Protein AF-A0A1V5NEG3-F1 (afdb_monomer)

Secondary structure (DSSP, 8-state):
----------HHHHHHHHHHHHHHHHHHHHHHHHHHHHHHS-TTSTTHHHHEEEEEPTTSS-EEEEE-------EEE-SSTT--EEEE--TTT-TTHHHHHHHHHHHTHHHHHHHHHHT--

Foldseek 3Di:
DDDDDDDDDCPVVVVVVVLVLVLVLQQVLLVQLLVLLLVQPDPPDPQQNVQWDWDDDPPDSHIDTDRDDPDDFDAPQDPDPPSDRPDGDDPSCDPPNSVVSSVVSVVCSVVSSVVSVVVPD

Mean predicted aligned error: 11.21 Å

Nearest PDB structures (foldseek):
  6nrd-assembly1_3  TM=2.763E-01  e=6.980E+00  Homo sapiens
  6nr9-assembly1_3  TM=2.445E-01  e=7.404E+00  Homo sapiens
  4dys-assembly1_A  TM=2.218E-01  e=8.329E+00  Influenza A virus

Structure (mmCIF, N/CA/C/O backbone):
data_AF-A0A1V5NEG3-F1
#
_entry.id   AF-A0A1V5NEG3-F1
#
loop_
_atom_site.group_PDB
_atom_site.id
_atom_site.type_symbol
_atom_site.label_atom_id
_atom_site.label_alt_id
_atom_site.label_comp_id
_atom_site.label_asym_id
_atom_site.label_entity_id
_atom_site.label_seq_id
_atom_site.pdbx_PDB_ins_code
_atom_site.Cartn_x
_atom_site.Cartn_y
_atom_site.Cartn_z
_atom_site.occupancy
_atom_site.B_iso_or_equiv
_atom_site.auth_seq_id
_atom_site.auth_comp_id
_atom_site.auth_asym_id
_atom_site.auth_atom_id
_atom_site.pdbx_PDB_model_num
ATOM 1 N N . MET A 1 1 ? 26.170 -3.380 -52.851 1.00 41.84 1 MET A N 1
ATOM 2 C CA . MET A 1 1 ? 26.481 -3.170 -51.418 1.00 41.84 1 MET A CA 1
ATOM 3 C C . MET A 1 1 ? 25.256 -3.530 -50.598 1.00 41.84 1 MET A C 1
ATOM 5 O O . MET A 1 1 ? 24.214 -2.929 -50.810 1.00 41.84 1 MET A O 1
ATOM 9 N N . SER A 1 2 ? 25.348 -4.518 -49.708 1.00 49.12 2 SER A N 1
ATOM 10 C CA . SER A 1 2 ? 24.259 -4.881 -48.794 1.00 49.12 2 SER A CA 1
ATOM 11 C C . SER A 1 2 ? 24.424 -4.133 -47.470 1.00 49.12 2 SER A C 1
ATOM 13 O O . SER A 1 2 ? 25.401 -4.356 -46.754 1.00 49.12 2 SER A O 1
ATOM 15 N N . VAL A 1 3 ? 23.485 -3.249 -47.139 1.00 59.72 3 VAL A N 1
ATOM 16 C CA . VAL A 1 3 ? 23.457 -2.556 -45.845 1.00 59.72 3 VAL A CA 1
ATOM 17 C C . VAL A 1 3 ? 22.931 -3.529 -44.787 1.00 59.72 3 VAL A C 1
ATOM 19 O O . VAL A 1 3 ? 21.787 -3.973 -44.858 1.00 59.72 3 VAL A O 1
ATOM 22 N N . LYS A 1 4 ? 23.768 -3.888 -43.808 1.00 57.62 4 LYS A N 1
ATOM 23 C CA . LYS A 1 4 ? 23.354 -4.690 -42.647 1.00 57.62 4 LYS A CA 1
ATOM 24 C C . LYS A 1 4 ? 22.579 -3.791 -41.682 1.00 57.62 4 LYS A C 1
ATOM 26 O O . LYS A 1 4 ? 23.159 -2.929 -41.027 1.00 57.62 4 LYS A O 1
ATOM 31 N N . LEU A 1 5 ? 21.269 -3.994 -41.600 1.00 62.34 5 LEU A N 1
ATOM 32 C CA . LEU A 1 5 ? 20.393 -3.280 -40.675 1.00 62.34 5 LEU A CA 1
ATOM 33 C C . LEU A 1 5 ? 20.550 -3.900 -39.278 1.00 62.34 5 LEU A C 1
ATOM 35 O O . LEU A 1 5 ? 20.058 -4.992 -39.009 1.00 62.34 5 LEU A O 1
ATOM 39 N N . VAL A 1 6 ? 21.302 -3.236 -38.398 1.00 68.06 6 VAL A N 1
ATOM 40 C CA . VAL A 1 6 ? 21.482 -3.675 -37.006 1.00 68.06 6 VAL A CA 1
ATOM 41 C C . VAL A 1 6 ? 20.369 -3.064 -36.161 1.00 68.06 6 VAL A C 1
ATOM 43 O O . VAL A 1 6 ? 20.460 -1.918 -35.723 1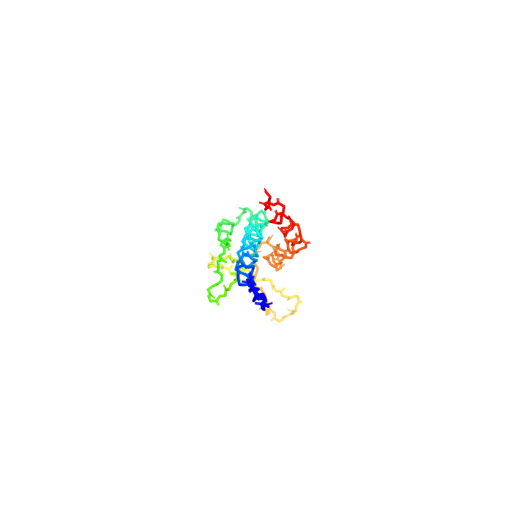.00 68.06 6 VAL A O 1
ATOM 46 N N . ILE A 1 7 ? 19.302 -3.827 -35.935 1.00 71.19 7 ILE A N 1
ATOM 47 C CA . ILE A 1 7 ? 18.238 -3.440 -35.006 1.00 71.19 7 ILE A CA 1
ATOM 48 C C . ILE A 1 7 ? 18.776 -3.624 -33.583 1.00 71.19 7 ILE A C 1
ATOM 50 O O . ILE A 1 7 ? 18.987 -4.746 -33.127 1.00 71.19 7 ILE A O 1
ATOM 54 N N . LYS A 1 8 ? 19.026 -2.519 -32.872 1.00 72.38 8 LYS A N 1
ATOM 55 C CA . LYS A 1 8 ? 19.344 -2.559 -31.438 1.00 72.38 8 LYS A CA 1
ATOM 56 C C . LYS A 1 8 ? 18.050 -2.728 -30.651 1.00 72.38 8 LYS A C 1
ATOM 58 O O . LYS A 1 8 ? 17.352 -1.744 -30.404 1.00 72.38 8 LYS A O 1
ATOM 63 N N . ASP A 1 9 ? 17.742 -3.960 -30.261 1.00 73.69 9 ASP A N 1
ATOM 64 C CA . ASP A 1 9 ? 16.625 -4.225 -29.362 1.00 73.69 9 ASP A CA 1
ATOM 65 C C . ASP A 1 9 ? 16.897 -3.601 -27.979 1.00 73.69 9 ASP A C 1
ATOM 67 O O . ASP A 1 9 ? 17.905 -3.880 -27.330 1.00 73.69 9 ASP A O 1
ATOM 71 N N . LYS A 1 10 ? 16.005 -2.706 -27.545 1.00 78.75 10 LYS A N 1
ATOM 72 C CA . LYS A 1 10 ? 16.024 -2.073 -26.214 1.00 78.75 10 LYS A CA 1
ATOM 73 C C . LYS A 1 10 ? 14.910 -2.607 -25.309 1.00 78.75 10 LYS A C 1
ATOM 75 O O . LYS A 1 10 ? 14.662 -2.033 -24.246 1.00 78.75 10 LYS A O 1
ATOM 80 N N . SER A 1 11 ? 14.231 -3.681 -25.713 1.00 82.50 11 SER A N 1
ATOM 81 C CA . SER A 1 11 ? 13.089 -4.259 -25.005 1.00 82.50 11 SER A CA 1
ATOM 82 C C . SER A 1 11 ? 13.435 -4.640 -23.566 1.00 82.50 11 SER A C 1
ATOM 84 O O . SER A 1 11 ? 12.651 -4.370 -22.658 1.00 82.50 11 SER A O 1
ATOM 86 N N . ASP A 1 12 ? 14.629 -5.172 -23.316 1.00 83.25 12 ASP A N 1
ATOM 87 C CA . ASP A 1 12 ? 15.042 -5.569 -21.968 1.00 83.25 12 ASP A CA 1
ATOM 88 C C . ASP A 1 12 ? 15.320 -4.379 -21.051 1.00 83.25 12 ASP A C 1
ATOM 90 O O . ASP A 1 12 ? 14.904 -4.381 -19.889 1.00 83.25 12 ASP A O 1
ATOM 94 N N . ILE A 1 13 ? 15.929 -3.315 -21.580 1.00 84.00 13 ILE A N 1
ATOM 95 C CA . ILE A 1 13 ? 16.120 -2.060 -20.841 1.00 84.00 13 ILE A CA 1
ATOM 96 C C . ILE A 1 13 ? 14.753 -1.469 -20.487 1.00 84.00 13 ILE A C 1
ATOM 98 O O . ILE A 1 13 ? 14.513 -1.080 -19.343 1.00 84.00 13 ILE A O 1
ATOM 102 N N . PHE A 1 14 ? 13.826 -1.459 -21.445 1.00 84.00 14 PHE A N 1
ATOM 103 C CA . PHE A 1 14 ? 12.463 -0.993 -21.224 1.00 84.00 14 PHE A CA 1
ATOM 104 C C . PHE A 1 14 ? 11.739 -1.818 -20.150 1.00 84.00 14 PHE A C 1
ATOM 106 O O . PHE A 1 14 ? 11.169 -1.243 -19.223 1.00 84.00 14 PHE A O 1
ATOM 113 N N . LYS A 1 15 ? 11.808 -3.156 -20.203 1.00 85.69 15 LYS A N 1
ATOM 114 C CA . LYS A 1 15 ? 11.2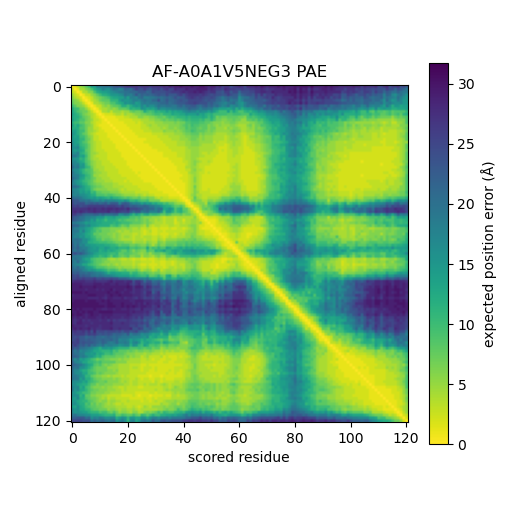19 -4.043 -19.182 1.00 85.69 15 LYS A CA 1
ATOM 115 C C . LYS A 1 15 ? 11.772 -3.741 -17.790 1.00 85.69 15 LYS A C 1
ATOM 117 O O . LYS A 1 15 ? 11.001 -3.638 -16.835 1.00 85.69 15 LYS A O 1
ATOM 122 N N . GLN A 1 16 ? 13.089 -3.573 -17.663 1.00 86.25 16 GLN A N 1
ATOM 123 C CA . GLN A 1 16 ? 13.732 -3.276 -16.381 1.00 86.25 16 GLN A CA 1
ATOM 124 C C . GLN A 1 16 ? 13.314 -1.911 -15.826 1.00 86.25 16 GLN A C 1
ATOM 126 O O . GLN A 1 16 ? 12.996 -1.799 -14.640 1.00 86.25 16 GLN A O 1
ATOM 131 N N . LEU A 1 17 ? 13.287 -0.876 -16.669 1.00 85.75 17 LEU A N 1
ATOM 132 C CA . LEU A 1 17 ? 12.869 0.468 -16.267 1.00 85.75 17 LEU A CA 1
ATOM 133 C C . LEU A 1 17 ? 11.399 0.494 -15.850 1.00 85.75 17 LEU A C 1
ATOM 135 O O . LEU A 1 17 ? 11.068 1.038 -14.796 1.00 85.75 17 LEU A O 1
ATOM 139 N N . THR A 1 18 ? 10.530 -0.152 -16.624 1.00 85.69 18 THR A N 1
ATOM 140 C CA . THR A 1 18 ? 9.103 -0.270 -16.314 1.00 85.69 18 THR A CA 1
ATOM 141 C C . THR A 1 18 ? 8.883 -1.016 -15.001 1.00 85.69 18 THR A C 1
ATOM 143 O O . THR A 1 18 ? 8.128 -0.546 -14.153 1.00 85.69 18 THR A O 1
ATOM 146 N N . ALA A 1 19 ? 9.597 -2.122 -14.768 1.00 86.12 19 ALA A N 1
ATOM 147 C CA . ALA A 1 19 ? 9.516 -2.858 -13.509 1.00 86.12 19 ALA A CA 1
ATOM 148 C C . ALA A 1 19 ? 9.933 -1.999 -12.303 1.00 86.12 19 ALA A C 1
ATOM 150 O O . ALA A 1 19 ? 9.247 -2.013 -11.284 1.00 86.12 19 ALA A O 1
ATOM 151 N N . LYS A 1 20 ? 11.010 -1.209 -12.424 1.00 87.25 20 LYS A N 1
ATOM 152 C CA . LYS A 1 20 ? 11.445 -0.274 -11.370 1.00 87.25 20 LYS A CA 1
ATOM 153 C C . LYS A 1 20 ? 10.404 0.815 -11.095 1.00 87.25 20 LYS A C 1
ATOM 155 O O . LYS A 1 20 ? 10.177 1.151 -9.938 1.00 87.25 20 LYS A O 1
ATOM 160 N N . ARG A 1 21 ? 9.761 1.356 -12.134 1.00 87.69 21 ARG A N 1
ATOM 161 C CA . ARG A 1 21 ? 8.705 2.374 -11.983 1.00 87.69 21 ARG A CA 1
ATOM 162 C C . ARG A 1 21 ? 7.466 1.804 -11.298 1.00 87.69 21 ARG A C 1
ATOM 164 O O . ARG A 1 21 ? 6.984 2.391 -10.337 1.00 87.69 21 ARG A O 1
ATOM 171 N N . ILE A 1 22 ? 6.996 0.635 -11.734 1.00 86.69 22 ILE A N 1
ATOM 172 C CA . ILE A 1 22 ? 5.874 -0.063 -11.089 1.00 86.69 22 ILE A CA 1
ATOM 173 C C . ILE A 1 22 ? 6.190 -0.331 -9.616 1.00 86.69 22 ILE A C 1
ATOM 175 O O . ILE A 1 22 ? 5.342 -0.131 -8.752 1.00 86.69 22 ILE A O 1
ATOM 179 N N . ASP A 1 23 ? 7.417 -0.744 -9.311 1.00 89.19 23 ASP A N 1
ATOM 180 C CA . ASP A 1 23 ? 7.830 -1.005 -7.939 1.00 89.19 23 ASP A CA 1
ATOM 181 C C . ASP A 1 23 ? 7.777 0.244 -7.044 1.00 89.19 23 ASP A C 1
ATOM 183 O O . ASP A 1 23 ? 7.300 0.159 -5.913 1.00 89.19 23 ASP A O 1
ATOM 187 N N . ARG A 1 24 ? 8.184 1.410 -7.568 1.00 88.69 24 ARG A N 1
ATOM 188 C CA . ARG A 1 24 ? 8.048 2.704 -6.877 1.00 88.69 24 ARG A CA 1
ATOM 189 C C . ARG A 1 24 ? 6.592 3.094 -6.660 1.00 88.69 24 ARG A C 1
ATOM 191 O O . ARG A 1 24 ? 6.238 3.468 -5.547 1.00 88.69 24 ARG A O 1
ATOM 198 N N . VAL A 1 25 ? 5.744 2.937 -7.683 1.00 90.81 25 VAL A N 1
ATOM 199 C CA . VAL A 1 25 ? 4.292 3.160 -7.564 1.00 90.81 25 VAL A CA 1
ATOM 200 C C . VAL A 1 25 ? 3.724 2.324 -6.419 1.00 90.81 25 VAL A C 1
ATOM 202 O O . VAL A 1 25 ? 3.055 2.853 -5.533 1.00 90.81 25 VAL A O 1
ATOM 205 N N . LEU A 1 26 ? 4.019 1.022 -6.408 1.00 90.69 26 LEU A N 1
ATOM 206 C CA . LEU A 1 26 ? 3.518 0.106 -5.387 1.00 90.69 26 LEU A CA 1
ATOM 207 C C . LEU A 1 26 ? 4.057 0.440 -3.991 1.00 90.69 26 LEU A C 1
ATOM 209 O O . LEU A 1 26 ? 3.309 0.335 -3.021 1.00 90.69 26 LEU A O 1
ATOM 213 N N . PHE A 1 27 ? 5.313 0.879 -3.886 1.00 91.12 27 PHE A N 1
ATOM 214 C CA . PHE A 1 27 ? 5.891 1.356 -2.630 1.00 91.12 27 PHE A CA 1
ATOM 215 C C . PHE A 1 27 ? 5.157 2.592 -2.097 1.00 91.12 27 PHE A C 1
ATOM 217 O O . PHE A 1 27 ? 4.734 2.608 -0.942 1.00 91.12 27 PHE A O 1
ATOM 224 N N . SER A 1 28 ? 4.948 3.609 -2.939 1.00 91.25 28 SER A N 1
ATOM 225 C CA . SER A 1 28 ? 4.214 4.817 -2.548 1.00 91.25 28 SER A CA 1
ATOM 226 C C . SER A 1 28 ? 2.785 4.500 -2.119 1.00 91.25 28 SER A C 1
ATOM 228 O O . SER A 1 28 ? 2.337 4.980 -1.082 1.00 91.25 28 SER A O 1
ATOM 230 N N . MET A 1 29 ? 2.092 3.635 -2.865 1.00 91.88 29 MET A N 1
ATOM 231 C CA . MET A 1 29 ? 0.751 3.185 -2.493 1.00 91.88 29 MET A CA 1
ATOM 232 C C . MET A 1 29 ? 0.749 2.454 -1.147 1.00 91.88 29 MET A C 1
ATOM 234 O O . MET A 1 29 ? -0.132 2.697 -0.330 1.00 91.88 29 MET A O 1
ATOM 238 N N . ALA A 1 30 ? 1.724 1.581 -0.884 1.00 91.00 30 ALA A N 1
ATOM 239 C CA . ALA A 1 30 ? 1.813 0.866 0.388 1.00 91.00 30 ALA A CA 1
ATOM 240 C C . ALA A 1 30 ? 2.027 1.817 1.578 1.00 91.00 30 ALA A C 1
ATOM 242 O O . ALA A 1 30 ? 1.361 1.665 2.602 1.00 91.00 30 ALA A O 1
ATOM 243 N N . ASN A 1 31 ? 2.880 2.833 1.426 1.00 91.75 31 ASN A N 1
ATOM 244 C CA . ASN A 1 31 ? 3.093 3.851 2.459 1.00 91.75 31 ASN A CA 1
ATOM 245 C C . ASN A 1 31 ? 1.832 4.682 2.717 1.00 91.75 31 ASN A C 1
ATOM 247 O O . ASN A 1 31 ? 1.486 4.941 3.868 1.00 91.75 31 ASN A O 1
ATOM 251 N N . ASP A 1 32 ? 1.096 5.049 1.668 1.00 91.88 32 ASP A N 1
ATOM 252 C CA . ASP A 1 32 ? -0.157 5.787 1.830 1.00 91.88 32 ASP A CA 1
ATOM 253 C C . ASP A 1 32 ? -1.242 4.931 2.485 1.00 91.88 32 ASP A C 1
ATOM 255 O O . ASP A 1 32 ? -1.979 5.425 3.337 1.00 91.88 32 ASP A O 1
ATOM 259 N N . ILE A 1 33 ? -1.307 3.632 2.172 1.00 90.31 33 ILE A N 1
ATOM 260 C CA . ILE A 1 33 ? -2.189 2.691 2.876 1.00 90.31 33 ILE A CA 1
ATOM 261 C C . ILE A 1 33 ? -1.814 2.628 4.358 1.00 90.31 33 ILE A C 1
ATOM 263 O O . ILE A 1 33 ? -2.708 2.689 5.201 1.00 90.31 33 ILE A O 1
ATOM 267 N N . GLN A 1 34 ? -0.522 2.532 4.684 1.00 89.88 34 GLN A N 1
ATOM 268 C CA . GLN A 1 34 ? -0.041 2.538 6.066 1.00 89.88 34 G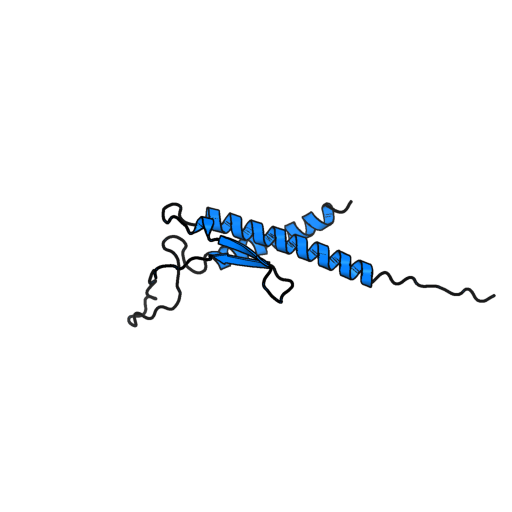LN A CA 1
ATOM 269 C C . GLN A 1 34 ? -0.433 3.831 6.791 1.00 89.88 34 GLN A C 1
ATOM 271 O O . GLN A 1 34 ? -0.971 3.764 7.893 1.00 89.88 34 GLN A O 1
ATOM 276 N N . ASN A 1 35 ? -0.206 4.997 6.187 1.00 89.31 35 ASN A N 1
ATOM 277 C CA . ASN A 1 35 ? -0.532 6.293 6.787 1.00 89.31 35 ASN A CA 1
ATOM 278 C C . ASN A 1 35 ? -2.039 6.457 6.997 1.00 89.31 35 ASN A C 1
ATOM 280 O O . ASN A 1 35 ? -2.489 6.829 8.079 1.00 89.31 35 ASN A O 1
ATOM 284 N N . LEU A 1 36 ? -2.832 6.121 5.981 1.00 88.06 36 LEU A N 1
ATOM 285 C CA . LEU A 1 36 ? -4.286 6.213 6.032 1.00 88.06 36 LEU A CA 1
ATOM 286 C C . LEU A 1 36 ? -4.871 5.240 7.054 1.00 88.06 36 LEU A C 1
ATOM 288 O O . LEU A 1 36 ? -5.803 5.591 7.777 1.00 88.06 36 LEU A O 1
ATOM 292 N N . ALA A 1 37 ? -4.302 4.039 7.151 1.00 84.81 37 ALA A N 1
ATOM 293 C CA . ALA A 1 37 ? -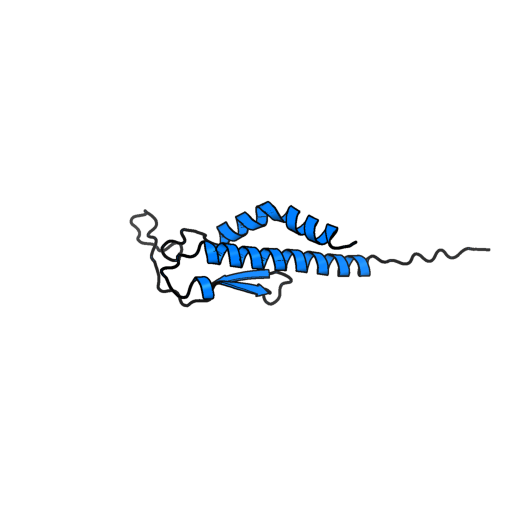4.607 3.130 8.235 1.00 84.81 37 ALA A CA 1
ATOM 294 C C . ALA A 1 37 ? -4.271 3.804 9.577 1.00 84.81 37 ALA A C 1
ATOM 296 O O . ALA A 1 37 ? -5.193 4.049 10.351 1.00 84.81 37 ALA A O 1
ATOM 297 N N . LYS A 1 38 ? -3.026 4.212 9.840 1.00 84.69 38 LYS A N 1
ATOM 298 C CA . LYS A 1 38 ? -2.637 4.863 11.107 1.00 84.69 38 LYS A CA 1
ATOM 299 C C . LYS A 1 38 ? -3.579 5.998 11.530 1.00 84.69 38 LYS A C 1
ATOM 301 O O . LYS A 1 38 ? -3.992 6.022 12.681 1.00 84.69 38 LYS A O 1
ATOM 306 N N . ILE A 1 39 ? -3.996 6.864 10.604 1.00 84.12 39 ILE A N 1
ATOM 307 C CA . ILE A 1 39 ? -4.959 7.949 10.877 1.00 84.12 39 ILE A CA 1
ATOM 308 C C . ILE A 1 39 ? -6.319 7.408 11.336 1.00 84.12 39 ILE A C 1
ATOM 310 O O . ILE A 1 39 ? -6.926 7.938 12.260 1.00 84.12 39 ILE A O 1
ATOM 314 N N . LYS A 1 40 ? -6.814 6.352 10.686 1.00 79.88 40 LYS A N 1
ATOM 315 C CA . LYS A 1 40 ? -8.094 5.714 11.021 1.00 79.88 40 LYS A CA 1
ATOM 316 C C . LYS A 1 40 ? -8.019 4.792 12.243 1.00 79.88 40 LYS A C 1
ATOM 318 O O . LYS A 1 40 ? -9.061 4.345 12.714 1.00 79.88 40 LYS A O 1
ATOM 323 N N . ALA A 1 41 ? -6.823 4.432 12.709 1.00 76.94 41 ALA A N 1
ATOM 324 C CA . ALA A 1 41 ? -6.682 3.607 13.900 1.00 76.94 41 ALA A CA 1
ATOM 325 C C . ALA A 1 41 ? -7.051 4.438 15.142 1.00 76.94 41 ALA A C 1
ATOM 327 O O . ALA A 1 41 ? -6.542 5.551 15.298 1.00 76.94 41 ALA A O 1
ATOM 328 N N . PRO A 1 42 ? -7.902 3.914 16.038 1.00 70.69 42 PRO A N 1
ATOM 329 C CA . PRO A 1 42 ? -8.326 4.625 17.233 1.00 70.69 42 PRO A CA 1
ATOM 330 C C . PRO A 1 42 ? -7.132 4.949 18.134 1.00 70.69 42 PRO A C 1
ATOM 332 O O . PRO A 1 42 ? -6.343 4.076 18.491 1.00 70.69 42 PRO A O 1
ATOM 335 N N . HIS A 1 43 ? -7.037 6.216 18.535 1.00 62.25 43 HIS A N 1
ATOM 336 C CA . HIS A 1 43 ? -5.934 6.759 19.335 1.00 62.25 43 HIS A CA 1
ATOM 337 C C . HIS A 1 43 ? -5.867 6.169 20.760 1.00 62.25 43 HIS A C 1
ATOM 339 O O . HIS A 1 43 ? -4.829 6.217 21.414 1.00 62.25 43 HIS A O 1
ATOM 345 N N . LEU A 1 44 ? -6.984 5.617 21.251 1.00 56.66 44 LEU A N 1
ATOM 346 C CA . LEU A 1 44 ? -7.151 5.142 22.630 1.00 56.66 44 LEU A CA 1
ATOM 347 C C . LEU A 1 44 ? -6.652 3.708 22.869 1.00 56.66 44 LEU A C 1
ATOM 349 O O . LEU A 1 44 ? -6.572 3.283 24.016 1.00 56.66 44 LEU A O 1
ATOM 353 N N . GLN A 1 45 ? -6.296 2.960 21.821 1.00 55.12 45 GLN A N 1
ATOM 354 C CA . GLN A 1 45 ? -5.695 1.631 21.953 1.00 55.12 45 GLN A CA 1
ATOM 355 C C . GLN A 1 45 ? -4.248 1.702 21.485 1.00 55.12 45 GLN A C 1
ATOM 357 O O . GLN A 1 45 ? -3.922 1.462 20.318 1.00 55.12 45 GLN A O 1
ATOM 362 N N . GLY A 1 46 ? -3.396 2.127 22.421 1.00 58.28 46 GLY A N 1
ATOM 363 C CA . GLY A 1 46 ? -1.958 2.238 22.232 1.00 58.28 46 GLY A CA 1
ATOM 364 C C . GLY A 1 46 ? -1.399 0.960 21.616 1.00 58.28 46 GLY A C 1
ATOM 365 O O . GLY A 1 46 ? -1.836 -0.137 21.949 1.00 58.28 46 GLY A O 1
ATOM 366 N N . HIS A 1 47 ? -0.454 1.137 20.697 1.00 67.69 47 HIS A N 1
ATOM 367 C CA . HIS A 1 47 ? 0.258 0.126 19.910 1.00 67.69 47 HIS A CA 1
ATOM 368 C C . HIS A 1 47 ? -0.295 -0.173 18.499 1.00 67.69 47 HIS A C 1
ATOM 370 O O . HIS A 1 47 ? 0.514 -0.493 17.622 1.00 67.69 47 HIS A O 1
ATOM 376 N N . LEU A 1 48 ? -1.589 0.034 18.185 1.00 73.44 48 LEU A N 1
ATOM 377 C CA . LEU A 1 48 ? -2.091 -0.272 16.826 1.00 73.44 48 LEU A CA 1
ATOM 378 C C . LEU A 1 48 ? -1.458 0.581 15.744 1.00 73.44 48 LEU A C 1
ATOM 380 O O . LEU A 1 48 ? -0.956 0.047 14.756 1.00 73.44 48 LEU A O 1
ATOM 384 N N . GLN A 1 49 ? -1.423 1.891 15.946 1.00 76.69 49 GLN A N 1
ATOM 385 C CA . GLN A 1 49 ? -0.809 2.799 14.986 1.00 76.69 49 GLN A CA 1
ATOM 386 C C . GLN A 1 49 ? 0.662 2.448 14.734 1.00 76.69 49 GLN A C 1
ATOM 388 O O . GLN A 1 49 ? 1.090 2.400 13.584 1.00 76.69 49 GLN A O 1
ATOM 393 N N . SER A 1 50 ? 1.431 2.139 15.780 1.00 77.62 50 SER A N 1
ATOM 394 C CA . SER A 1 50 ? 2.842 1.758 15.643 1.00 77.62 50 SER A CA 1
ATOM 395 C C . SER A 1 50 ? 3.042 0.389 14.992 1.00 77.62 50 SER A C 1
ATOM 397 O O . SER A 1 50 ? 4.073 0.170 14.366 1.00 77.62 50 SER A O 1
ATOM 399 N N . SER A 1 51 ? 2.065 -0.514 15.096 1.00 77.88 51 SER A N 1
ATOM 400 C CA . SER A 1 51 ? 2.160 -1.870 14.544 1.00 77.88 51 SER A CA 1
ATOM 401 C C . SER A 1 51 ? 1.912 -1.973 13.044 1.00 77.88 51 SER A C 1
ATOM 403 O O . SER A 1 51 ? 2.284 -2.977 12.436 1.00 77.88 51 SER A O 1
ATOM 405 N N . ILE A 1 52 ? 1.269 -0.963 12.447 1.00 83.25 52 ILE A N 1
ATOM 406 C CA . ILE A 1 52 ? 0.959 -0.962 11.018 1.00 83.25 52 ILE A CA 1
ATOM 407 C C . ILE A 1 52 ? 2.228 -0.619 10.245 1.00 83.25 52 ILE A C 1
ATOM 409 O O . ILE A 1 52 ? 2.724 0.515 10.300 1.00 83.25 52 ILE A O 1
ATOM 413 N N . ILE A 1 53 ? 2.713 -1.586 9.479 1.00 85.25 53 ILE A N 1
ATOM 414 C CA . ILE A 1 53 ? 3.939 -1.496 8.695 1.00 85.25 53 ILE A CA 1
ATOM 415 C C . ILE A 1 53 ? 3.667 -1.825 7.229 1.00 85.25 53 ILE A C 1
ATOM 417 O O . ILE A 1 53 ? 2.966 -2.784 6.906 1.00 85.25 53 ILE A O 1
ATOM 421 N N . ALA A 1 54 ? 4.225 -1.016 6.329 1.00 86.94 54 ALA A N 1
ATOM 422 C CA . ALA A 1 54 ? 4.371 -1.374 4.929 1.00 86.94 54 ALA A CA 1
ATOM 423 C C . ALA A 1 54 ? 5.679 -2.151 4.753 1.00 86.94 54 ALA A C 1
ATOM 425 O O . ALA A 1 54 ? 6.746 -1.694 5.161 1.00 86.94 54 ALA A O 1
ATOM 426 N N . MET A 1 55 ? 5.610 -3.324 4.133 1.00 87.56 55 MET A N 1
ATOM 427 C CA . MET A 1 55 ? 6.775 -4.169 3.902 1.00 87.56 55 MET A CA 1
ATOM 428 C C . MET A 1 55 ? 6.726 -4.858 2.542 1.00 87.56 55 MET A C 1
ATOM 430 O O . MET A 1 55 ? 5.672 -5.052 1.930 1.00 87.56 55 MET A O 1
ATOM 434 N N . ARG A 1 56 ? 7.902 -5.264 2.066 1.00 86.44 56 ARG A N 1
ATOM 435 C CA . ARG A 1 56 ? 8.027 -6.184 0.935 1.00 86.44 56 ARG A CA 1
ATOM 436 C C . ARG A 1 56 ? 7.466 -7.539 1.332 1.00 86.44 56 ARG A C 1
ATOM 438 O O . ARG A 1 56 ? 7.869 -8.098 2.347 1.00 86.44 56 ARG A O 1
ATOM 445 N N . LYS A 1 57 ? 6.598 -8.103 0.494 1.00 81.62 57 LYS A N 1
ATOM 446 C CA . LYS A 1 57 ? 6.147 -9.479 0.681 1.00 81.62 57 LYS A CA 1
ATOM 447 C C . LYS A 1 57 ? 7.297 -10.439 0.347 1.00 81.62 57 LYS A C 1
ATOM 449 O O . LYS A 1 57 ? 7.756 -10.427 -0.799 1.00 81.62 57 LYS A O 1
ATOM 454 N N . PRO A 1 58 ? 7.745 -11.292 1.283 1.00 76.00 58 PRO A N 1
ATOM 455 C CA . PRO A 1 58 ? 8.802 -12.257 1.004 1.00 76.00 58 PRO A CA 1
ATOM 456 C C . PRO A 1 58 ? 8.436 -13.146 -0.192 1.00 76.00 58 PRO A C 1
ATOM 458 O O . PRO A 1 58 ? 7.294 -13.591 -0.327 1.00 76.00 58 PRO A O 1
ATOM 461 N N . GLY A 1 59 ? 9.390 -13.358 -1.102 1.00 72.94 59 GLY A N 1
ATOM 462 C CA . GLY A 1 59 ? 9.208 -14.213 -2.281 1.00 72.94 59 GLY A CA 1
ATOM 463 C C . GLY A 1 59 ? 8.287 -13.661 -3.379 1.00 72.94 59 GLY A C 1
ATOM 464 O O . GLY A 1 59 ? 8.050 -14.351 -4.367 1.00 72.94 59 GLY A O 1
ATOM 465 N N . LYS A 1 60 ? 7.762 -12.431 -3.258 1.00 73.94 60 LYS A N 1
ATOM 466 C CA . LYS A 1 60 ? 6.948 -11.789 -4.304 1.00 73.94 60 LYS A CA 1
ATOM 467 C C . LYS A 1 60 ? 7.449 -10.375 -4.593 1.00 73.94 60 LYS A C 1
ATOM 469 O O . LYS A 1 60 ? 7.821 -9.636 -3.690 1.00 73.94 60 LYS A O 1
ATOM 474 N N . LYS A 1 61 ? 7.382 -9.945 -5.859 1.00 70.81 61 LYS A N 1
ATOM 475 C CA . LYS A 1 61 ? 7.580 -8.534 -6.253 1.00 70.81 61 LYS A CA 1
ATOM 476 C C . LYS A 1 61 ? 6.342 -7.698 -5.899 1.00 70.81 61 LYS A C 1
ATOM 478 O O . LYS A 1 61 ? 5.719 -7.097 -6.763 1.00 70.81 61 LYS A O 1
ATOM 483 N N . ALA A 1 62 ? 5.940 -7.741 -4.635 1.00 80.31 62 ALA A N 1
ATOM 484 C CA . ALA A 1 62 ? 4.742 -7.091 -4.133 1.00 80.31 62 ALA A CA 1
ATOM 485 C C . ALA A 1 62 ? 5.038 -6.395 -2.805 1.00 80.31 62 ALA A C 1
ATOM 487 O O . ALA A 1 62 ? 5.873 -6.848 -2.019 1.00 80.31 62 ALA A O 1
ATOM 488 N N . TRP A 1 63 ? 4.317 -5.308 -2.566 1.00 87.56 63 TRP A N 1
ATOM 489 C CA . TRP A 1 63 ? 4.264 -4.633 -1.278 1.00 87.56 63 TRP A CA 1
ATOM 490 C C . TRP A 1 63 ? 3.001 -5.070 -0.541 1.00 87.56 63 TRP A C 1
ATOM 492 O O . TRP A 1 63 ? 1.972 -5.346 -1.160 1.00 87.56 63 TRP A O 1
ATOM 502 N N . MET A 1 64 ? 3.091 -5.174 0.777 1.00 84.62 64 MET A N 1
ATOM 503 C CA . MET A 1 64 ? 1.976 -5.495 1.655 1.00 84.62 64 MET A CA 1
ATOM 504 C C . MET A 1 64 ? 1.982 -4.571 2.864 1.00 84.62 64 MET A C 1
ATOM 506 O O . MET A 1 64 ? 3.028 -4.063 3.256 1.00 84.62 64 MET A O 1
ATOM 510 N N . VAL A 1 65 ? 0.804 -4.362 3.441 1.00 84.50 65 VAL A N 1
ATOM 511 C CA . VAL A 1 65 ? 0.644 -3.641 4.702 1.00 84.50 65 VAL A CA 1
ATOM 512 C C . VAL A 1 65 ? 0.040 -4.605 5.707 1.00 84.50 65 VAL A C 1
ATOM 514 O O . VAL A 1 65 ? -1.008 -5.195 5.437 1.00 84.50 65 VAL A O 1
ATOM 517 N N . GLU A 1 66 ? 0.707 -4.770 6.839 1.00 81.94 66 GLU A N 1
ATOM 518 C CA . GLU A 1 66 ? 0.270 -5.630 7.937 1.00 81.94 66 GLU A CA 1
ATOM 519 C C . GLU A 1 66 ? 0.309 -4.875 9.263 1.00 81.94 66 GLU A C 1
ATOM 521 O O . GLU A 1 66 ? 0.981 -3.853 9.384 1.00 81.94 66 GLU A O 1
ATOM 526 N N . ALA A 1 67 ? -0.440 -5.367 10.247 1.00 75.38 67 ALA A N 1
ATOM 527 C CA . ALA A 1 67 ? -0.390 -4.883 11.618 1.00 75.38 67 ALA A CA 1
ATOM 528 C C . ALA A 1 67 ? 0.214 -5.989 12.490 1.00 75.38 67 ALA A C 1
ATOM 530 O O . ALA A 1 67 ? -0.461 -6.977 12.777 1.00 75.38 67 ALA A O 1
ATOM 531 N N . ASN A 1 68 ? 1.481 -5.836 12.881 1.00 68.38 68 ASN A N 1
ATOM 532 C CA . ASN A 1 68 ? 2.184 -6.807 13.722 1.00 68.38 68 ASN A CA 1
ATOM 533 C C . ASN A 1 68 ? 1.925 -6.517 15.197 1.00 68.38 68 ASN A C 1
ATOM 535 O O . ASN A 1 68 ? 2.747 -5.892 15.866 1.00 68.38 68 ASN A O 1
ATOM 539 N N . MET A 1 69 ? 0.785 -6.969 15.716 1.00 65.50 69 MET A N 1
ATOM 540 C CA . MET A 1 69 ? 0.682 -7.195 17.156 1.00 65.50 69 MET A CA 1
ATOM 541 C C . MET A 1 69 ? -0.011 -8.499 17.478 1.00 65.50 69 MET A C 1
ATOM 543 O O . MET A 1 69 ? -0.915 -8.958 16.779 1.00 65.50 69 MET A O 1
ATOM 547 N N . GLU A 1 70 ? 0.381 -9.023 18.626 1.00 52.75 70 GLU A N 1
ATOM 548 C CA . GLU A 1 70 ? -0.332 -10.053 19.349 1.00 52.75 70 GLU A CA 1
ATOM 549 C C . GLU A 1 70 ? -1.606 -9.429 19.949 1.00 52.75 70 GLU A C 1
ATOM 551 O O . GLU A 1 70 ? -1.608 -8.865 21.040 1.00 52.75 70 GLU A O 1
ATOM 556 N N . TYR A 1 71 ? -2.697 -9.403 19.179 1.00 52.25 71 TYR A N 1
ATOM 557 C CA . TYR A 1 71 ? -3.935 -8.759 19.622 1.00 52.25 71 TYR A CA 1
ATOM 558 C C . TYR A 1 71 ? -4.811 -9.684 20.461 1.00 52.25 71 TYR A C 1
ATOM 560 O O . TYR A 1 71 ? -5.262 -10.739 20.008 1.00 52.25 71 TYR A O 1
ATOM 568 N N . ALA A 1 72 ? -5.153 -9.209 21.660 1.00 40.75 72 ALA A N 1
ATOM 569 C CA . ALA A 1 72 ? -6.252 -9.740 22.447 1.00 40.75 72 ALA A CA 1
ATOM 570 C C . ALA A 1 72 ? -7.582 -9.579 21.684 1.00 40.75 72 ALA A C 1
ATOM 572 O O . ALA A 1 72 ? -7.957 -8.501 21.222 1.00 40.75 72 ALA A O 1
ATOM 573 N N . LYS A 1 73 ? -8.273 -10.712 21.548 1.00 38.03 73 LYS A N 1
ATOM 574 C CA . LYS A 1 73 ? -9.522 -10.957 20.821 1.00 38.03 73 LYS A CA 1
ATOM 575 C C . LYS A 1 73 ? -10.629 -9.969 21.211 1.00 38.03 73 LYS A C 1
ATOM 577 O O . LYS A 1 73 ? -11.265 -10.159 22.243 1.00 38.03 73 LYS A O 1
ATOM 582 N N . PHE A 1 74 ? -10.964 -9.012 20.349 1.00 41.66 74 PHE A N 1
ATOM 583 C CA . PHE A 1 74 ? -12.329 -8.486 20.350 1.00 41.66 74 PHE A CA 1
ATOM 584 C C . PHE A 1 74 ? -13.215 -9.356 19.465 1.00 41.66 74 PHE A C 1
ATOM 586 O O . PHE A 1 74 ? -12.924 -9.609 18.296 1.00 41.66 74 PHE A O 1
ATOM 593 N N . GLN A 1 75 ? -14.263 -9.887 20.090 1.00 46.09 75 GLN A N 1
ATOM 594 C CA . GLN A 1 75 ? -15.220 -10.810 19.501 1.00 46.09 75 GLN A CA 1
ATOM 595 C C . GLN A 1 75 ? -16.379 -9.994 18.923 1.00 46.09 75 GLN A C 1
ATOM 597 O O . GLN A 1 75 ? -17.338 -9.690 19.629 1.00 46.09 75 GLN A O 1
ATOM 602 N N . GLU A 1 76 ? -16.322 -9.639 17.637 1.00 41.25 76 GLU A N 1
ATOM 603 C CA . GLU A 1 76 ? -17.559 -9.311 16.923 1.00 41.25 76 GLU A CA 1
ATOM 604 C C . GLU A 1 76 ? -18.335 -10.619 16.746 1.00 41.25 76 GLU A C 1
ATOM 606 O O . GLU A 1 76 ? -18.063 -11.428 15.852 1.00 41.25 76 GLU A O 1
ATOM 611 N N . PHE A 1 77 ? -19.289 -10.863 17.645 1.00 47.44 77 PHE A N 1
ATOM 612 C CA . PHE A 1 77 ? -20.286 -11.896 17.427 1.00 47.44 77 PHE A CA 1
ATOM 613 C C . PHE A 1 77 ? -21.058 -11.517 16.165 1.00 47.44 77 PHE A C 1
ATOM 615 O O . PHE A 1 77 ? -21.771 -10.514 16.140 1.00 47.44 77 PHE A O 1
ATOM 622 N N . GLY A 1 78 ? -20.917 -12.312 15.100 1.00 44.62 78 GLY A N 1
ATOM 623 C CA . GLY A 1 78 ? -21.902 -12.265 14.025 1.00 44.62 78 GLY A CA 1
ATOM 624 C C . GLY A 1 78 ? -23.273 -12.460 14.669 1.00 44.62 78 GLY A C 1
ATOM 625 O O . GLY A 1 78 ? -23.389 -13.327 15.531 1.00 44.62 78 GLY A O 1
ATOM 626 N N . GLY A 1 79 ? -24.277 -11.661 14.296 1.00 43.88 79 GLY A N 1
ATOM 627 C CA . GLY A 1 79 ? -25.631 -11.663 14.885 1.00 43.88 79 GLY A CA 1
ATOM 628 C C . GLY A 1 79 ? -26.393 -13.001 14.829 1.00 43.88 79 GLY A C 1
ATOM 629 O O . GLY A 1 79 ? -27.575 -13.061 15.152 1.00 43.88 79 GLY A O 1
ATOM 630 N N . ASP A 1 80 ? -25.719 -14.080 14.444 1.00 51.16 80 ASP A N 1
ATOM 631 C CA . ASP A 1 80 ? -26.160 -15.457 14.527 1.00 51.16 80 ASP A CA 1
ATOM 632 C C . ASP A 1 80 ? -26.017 -15.941 15.983 1.00 51.16 80 ASP A C 1
ATOM 634 O O . ASP A 1 80 ? -24.943 -15.859 16.585 1.00 51.16 80 ASP A O 1
ATOM 638 N N . LYS A 1 81 ? -27.067 -16.560 16.542 1.00 50.59 81 LYS A N 1
ATOM 639 C CA . LYS A 1 81 ? -27.098 -17.170 17.896 1.00 50.59 81 LYS A CA 1
ATOM 640 C C . LYS A 1 81 ? -25.970 -18.187 18.188 1.00 50.59 81 LYS A C 1
ATOM 642 O O . LYS A 1 81 ? -25.877 -18.700 19.297 1.00 50.59 81 LYS A O 1
ATOM 647 N N . LYS A 1 82 ? -25.113 -18.500 17.211 1.00 51.50 82 LYS A N 1
ATOM 648 C CA . LYS A 1 82 ? -24.065 -19.527 17.261 1.00 51.50 82 LYS A CA 1
ATOM 649 C C . LYS A 1 82 ? -22.713 -19.058 17.814 1.00 51.50 82 LYS A C 1
ATOM 651 O O . LYS A 1 82 ? -21.777 -19.851 17.791 1.00 51.50 82 LYS A O 1
ATOM 656 N N . ARG A 1 83 ? -22.580 -17.815 18.306 1.00 49.81 83 ARG A N 1
ATOM 657 C CA . ARG A 1 83 ? -21.354 -17.280 18.952 1.00 49.81 83 ARG A CA 1
ATOM 658 C C . ARG A 1 83 ? -20.040 -17.627 18.216 1.00 49.81 83 ARG A C 1
ATOM 660 O O . ARG A 1 83 ? -18.990 -17.793 18.829 1.00 49.81 83 ARG A O 1
ATOM 667 N N . THR A 1 84 ? -20.086 -17.777 16.894 1.00 48.16 84 THR A N 1
ATOM 668 C CA . THR A 1 84 ? -18.942 -18.248 16.108 1.00 48.16 84 THR A CA 1
ATOM 669 C C . THR A 1 84 ? -18.158 -17.033 15.636 1.00 48.16 84 THR A C 1
ATOM 671 O O . 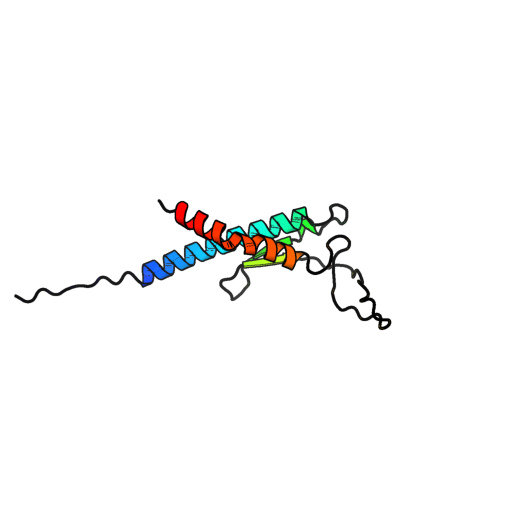THR A 1 84 ? -18.682 -16.200 14.895 1.00 48.16 84 THR A O 1
ATOM 674 N N . VAL A 1 85 ? -16.909 -16.909 16.087 1.00 44.97 85 VAL A N 1
ATOM 675 C CA . VAL A 1 85 ? -16.020 -15.804 15.705 1.00 44.97 85 VAL A CA 1
ATOM 676 C C . VAL A 1 85 ? -15.659 -15.966 14.230 1.00 44.97 85 VAL A C 1
ATOM 678 O O . VAL A 1 85 ? -14.887 -16.850 13.870 1.00 44.97 85 VAL A O 1
ATOM 681 N N . LYS A 1 86 ? -16.255 -15.141 13.360 1.00 47.88 86 LYS A N 1
ATOM 682 C CA . LYS A 1 86 ? -15.995 -15.183 11.910 1.00 47.88 86 LYS A CA 1
ATOM 683 C C . LYS A 1 86 ? -14.838 -14.270 11.495 1.00 47.88 86 LYS A C 1
ATOM 685 O O . LYS A 1 86 ? -14.204 -14.561 10.491 1.00 47.88 86 LYS A O 1
ATOM 690 N N . ASN A 1 87 ? -14.571 -13.176 12.219 1.00 47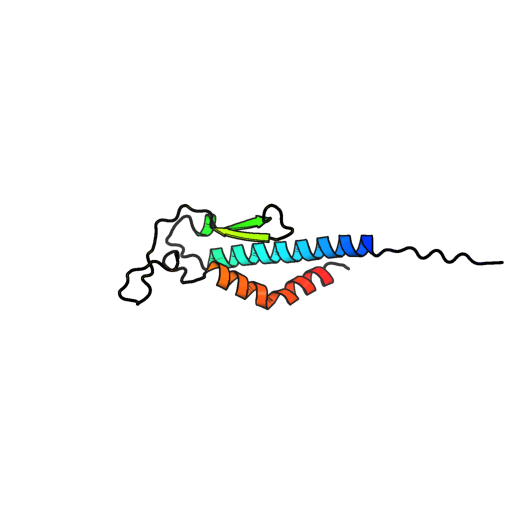.12 87 ASN A N 1
ATOM 691 C CA . ASN A 1 87 ? -13.491 -12.230 11.911 1.00 47.12 87 ASN A CA 1
ATOM 692 C C . ASN A 1 87 ? -12.965 -11.561 13.190 1.00 47.12 87 ASN A C 1
ATOM 694 O O . ASN A 1 87 ? -13.753 -11.225 14.069 1.00 47.12 87 ASN A O 1
ATOM 6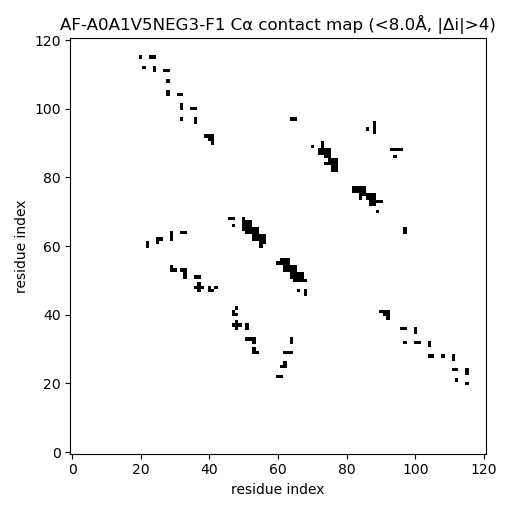98 N N . TYR A 1 88 ? -11.651 -11.347 13.261 1.00 50.84 88 TYR A N 1
ATOM 699 C CA . TYR A 1 88 ? -10.988 -10.614 14.342 1.00 50.84 88 TYR A CA 1
ATOM 700 C C . TYR A 1 88 ? -10.774 -9.158 13.906 1.00 50.84 88 TYR A C 1
ATOM 702 O O . TYR A 1 88 ? -10.156 -8.917 12.868 1.00 50.84 88 TYR A O 1
ATOM 710 N N . THR A 1 89 ? -11.295 -8.191 14.662 1.00 53.38 89 THR A N 1
ATOM 711 C CA . THR A 1 89 ? -11.145 -6.748 14.395 1.00 53.38 89 THR A CA 1
ATOM 712 C C . THR A 1 89 ? -10.755 -6.013 15.675 1.00 53.38 89 THR A C 1
ATOM 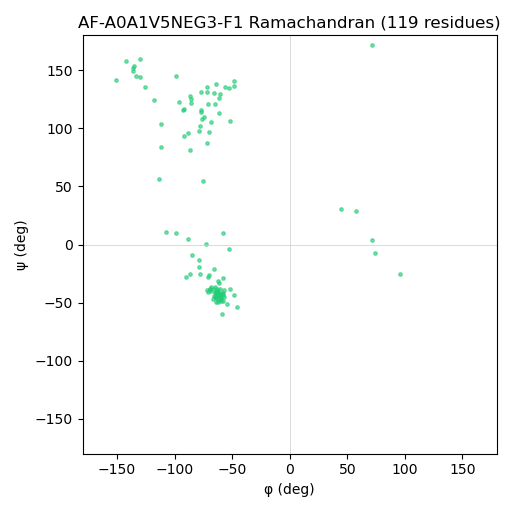714 O O . THR A 1 89 ? -11.184 -6.379 16.769 1.00 53.38 89 THR A O 1
ATOM 717 N N . THR A 1 90 ? -9.923 -4.975 15.558 1.00 58.81 90 THR A N 1
ATOM 718 C CA . THR A 1 90 ? -9.607 -4.096 16.692 1.00 58.81 90 THR A CA 1
ATOM 719 C C . THR A 1 90 ? -10.833 -3.222 17.001 1.00 58.81 90 THR A C 1
ATOM 721 O O . THR A 1 90 ? -11.434 -2.679 16.063 1.00 58.81 90 THR A O 1
ATOM 724 N N . PRO A 1 91 ? -11.232 -3.041 18.272 1.00 56.78 91 PRO A N 1
ATOM 725 C CA . PRO A 1 91 ? -12.320 -2.138 18.652 1.00 56.78 91 PRO A CA 1
ATOM 726 C C . PRO A 1 91 ? -12.174 -0.773 18.014 1.00 56.78 91 PRO A C 1
ATOM 728 O O . PRO A 1 91 ? -11.078 -0.230 17.968 1.00 56.78 91 PRO A O 1
ATOM 731 N N . GLY A 1 92 ? -13.267 -0.216 17.505 1.00 63.06 92 GLY A N 1
ATOM 732 C CA . GLY A 1 92 ? -13.253 1.109 16.884 1.00 63.06 92 GLY A CA 1
ATOM 733 C C . GLY A 1 92 ? -12.608 1.179 15.494 1.00 63.06 92 GLY A C 1
ATOM 734 O O . GLY A 1 92 ? -12.735 2.211 14.848 1.00 63.06 92 GLY A O 1
ATOM 735 N N . THR A 1 93 ? -11.976 0.110 14.983 1.00 65.06 93 THR A N 1
ATOM 736 C CA . THR A 1 93 ? -11.479 0.077 13.587 1.00 65.06 93 THR A CA 1
ATOM 737 C C . THR A 1 93 ? -12.535 -0.385 12.583 1.00 65.06 93 THR A C 1
ATOM 739 O O . THR A 1 93 ? -12.485 -0.015 11.409 1.00 65.06 93 THR A O 1
ATOM 742 N N . GLY A 1 94 ? -13.519 -1.159 13.046 1.00 66.25 94 GLY A N 1
ATOM 743 C CA . GLY A 1 94 ? -14.550 -1.760 12.207 1.00 66.25 94 GLY A CA 1
ATOM 744 C C . GLY A 1 94 ? -14.034 -2.901 11.323 1.00 66.25 94 GLY A C 1
ATOM 745 O O . GLY A 1 94 ? -12.838 -3.183 11.205 1.00 66.25 94 GLY A O 1
ATOM 746 N N . LYS A 1 95 ? -14.969 -3.594 10.673 1.00 68.75 95 LYS A N 1
ATOM 747 C CA . LYS A 1 95 ? -14.672 -4.742 9.812 1.00 68.75 95 LYS A CA 1
ATOM 748 C C . LYS A 1 95 ? -13.836 -4.360 8.586 1.00 68.75 95 LYS A C 1
ATOM 750 O O . LYS A 1 95 ? -14.123 -3.378 7.904 1.00 68.75 95 LYS A O 1
ATOM 755 N N . LEU A 1 96 ? -12.845 -5.201 8.257 1.00 72.62 96 LEU A N 1
ATOM 756 C CA . LEU A 1 96 ? -11.989 -5.071 7.063 1.00 72.62 96 LEU A CA 1
ATOM 757 C C . LEU A 1 96 ? -11.234 -3.735 6.975 1.00 72.62 96 LEU A C 1
ATOM 759 O O . LEU A 1 96 ? -10.915 -3.269 5.886 1.00 72.62 96 LEU A O 1
ATOM 763 N N . TYR A 1 97 ? -10.924 -3.126 8.112 1.00 79.25 97 TYR A N 1
ATOM 764 C CA . TYR A 1 97 ? -10.259 -1.832 8.212 1.00 79.25 97 TYR A CA 1
ATOM 765 C C . TYR A 1 97 ? -9.035 -1.663 7.280 1.00 79.25 97 TYR A C 1
ATOM 767 O O . TYR A 1 97 ? -9.025 -0.749 6.452 1.00 79.25 97 TYR A O 1
ATOM 775 N N . LEU A 1 98 ? -8.052 -2.577 7.321 1.00 78.31 98 LEU A N 1
ATOM 776 C CA . LEU A 1 98 ? -6.866 -2.506 6.448 1.00 78.31 98 LEU A CA 1
ATOM 777 C C . LEU A 1 98 ? -7.242 -2.657 4.968 1.00 78.31 98 LEU A C 1
ATOM 779 O O . LEU A 1 98 ? -6.747 -1.923 4.113 1.00 78.31 98 LEU A O 1
ATOM 783 N N . THR A 1 99 ? -8.162 -3.570 4.655 1.00 82.12 99 THR A N 1
ATOM 784 C CA . THR A 1 99 ? -8.662 -3.772 3.289 1.00 82.12 99 THR A CA 1
ATOM 785 C C . THR A 1 99 ? -9.393 -2.536 2.767 1.00 82.12 99 THR A C 1
ATOM 787 O O . THR A 1 99 ? -9.239 -2.184 1.601 1.00 82.12 99 THR A O 1
ATOM 790 N N . ASN A 1 100 ? -10.165 -1.851 3.609 1.00 83.62 100 ASN A N 1
ATOM 791 C CA . ASN A 1 100 ? -10.887 -0.636 3.244 1.00 83.62 100 ASN A CA 1
ATOM 792 C C . ASN A 1 100 ? -9.917 0.521 2.978 1.00 83.62 100 ASN A C 1
ATOM 794 O O . ASN A 1 100 ? -10.093 1.248 1.999 1.00 83.62 100 ASN A O 1
ATOM 798 N N . SER A 1 101 ? -8.858 0.647 3.782 1.00 84.31 101 SER A N 1
ATOM 799 C CA . SER A 1 101 ? -7.750 1.576 3.529 1.00 84.31 101 SER A CA 1
ATOM 800 C C . SER A 1 101 ? -7.046 1.270 2.203 1.00 84.31 101 SER A C 1
ATOM 802 O O . SER A 1 101 ? -6.865 2.166 1.379 1.00 84.31 101 SER A O 1
ATOM 804 N N . GLY A 1 102 ? -6.767 -0.009 1.933 1.00 85.44 102 GLY A N 1
ATOM 805 C CA . GLY A 1 102 ? -6.228 -0.477 0.655 1.00 85.44 102 GLY A CA 1
ATOM 806 C C . GLY A 1 102 ? -7.111 -0.124 -0.542 1.00 85.44 102 GLY A C 1
ATOM 807 O O . GLY A 1 102 ? -6.634 0.440 -1.523 1.00 85.44 102 GLY A O 1
ATOM 808 N N . LYS A 1 103 ? -8.420 -0.388 -0.451 1.00 88.06 103 LYS A N 1
ATOM 809 C CA . LYS A 1 103 ? -9.395 -0.051 -1.500 1.00 88.06 103 LYS A CA 1
ATOM 810 C C . LYS A 1 103 ? -9.454 1.449 -1.772 1.00 88.06 103 LYS A C 1
ATOM 812 O O . LYS A 1 103 ? -9.601 1.846 -2.923 1.00 88.06 103 LYS A O 1
ATOM 817 N N . GLN A 1 104 ? -9.348 2.280 -0.736 1.00 88.50 104 GLN A N 1
ATOM 818 C CA . GLN A 1 104 ? -9.372 3.732 -0.891 1.00 88.50 104 GLN A CA 1
ATOM 819 C C . GLN A 1 104 ? -8.155 4.238 -1.673 1.00 88.50 104 GLN A C 1
ATOM 821 O O . GLN A 1 104 ? -8.323 5.032 -2.594 1.00 88.50 104 GLN A O 1
ATOM 826 N N . VAL A 1 105 ? -6.958 3.732 -1.373 1.00 89.75 105 VAL A N 1
ATOM 827 C CA . VAL A 1 105 ? -5.743 4.074 -2.131 1.00 89.75 105 VAL A CA 1
ATOM 828 C C . VAL A 1 105 ? -5.782 3.483 -3.544 1.00 89.75 105 VAL A C 1
ATOM 830 O O . VAL A 1 105 ? -5.425 4.158 -4.506 1.00 89.75 105 VAL A O 1
ATOM 833 N N . ALA A 1 106 ? -6.299 2.261 -3.706 1.00 88.75 106 ALA A N 1
ATOM 834 C CA . ALA A 1 106 ? -6.421 1.606 -5.009 1.00 88.75 106 ALA A CA 1
ATOM 835 C C . ALA A 1 106 ? -7.330 2.367 -5.990 1.00 88.75 106 ALA A C 1
ATOM 837 O O . ALA A 1 106 ? -7.038 2.394 -7.184 1.00 88.75 106 ALA A O 1
ATOM 838 N N . LYS A 1 107 ? -8.381 3.049 -5.508 1.00 91.19 107 LYS A N 1
ATOM 839 C CA . LYS A 1 107 ? -9.211 3.938 -6.349 1.00 91.19 107 LYS A CA 1
ATOM 840 C C . LYS A 1 107 ? -8.394 5.045 -7.021 1.00 91.19 107 LYS A C 1
ATOM 842 O O . LYS A 1 107 ? -8.731 5.471 -8.119 1.00 91.19 107 LYS A O 1
ATOM 847 N N . ASN A 1 108 ? -7.296 5.456 -6.391 1.00 90.06 108 ASN A N 1
ATOM 848 C CA . ASN A 1 108 ? -6.407 6.504 -6.874 1.00 90.06 108 ASN A CA 1
ATOM 849 C C . ASN A 1 108 ? -5.160 5.956 -7.586 1.00 90.06 108 ASN A C 1
ATOM 851 O O . ASN A 1 108 ? -4.267 6.735 -7.905 1.00 90.06 108 ASN A O 1
ATOM 855 N N . ALA A 1 109 ? -5.083 4.650 -7.880 1.00 87.00 109 ALA A N 1
ATOM 856 C CA . ALA A 1 109 ? -3.898 4.011 -8.470 1.00 87.00 109 ALA A CA 1
ATOM 857 C C . ALA A 1 109 ? -3.392 4.714 -9.746 1.00 87.00 109 ALA A C 1
ATOM 859 O O . ALA A 1 109 ? -2.188 4.893 -9.929 1.00 87.00 109 ALA A O 1
ATOM 860 N N . LEU A 1 110 ? -4.309 5.187 -10.598 1.00 89.12 110 LEU A N 1
ATOM 861 C CA . LEU A 1 110 ? -3.962 5.921 -11.819 1.00 89.12 110 LEU A CA 1
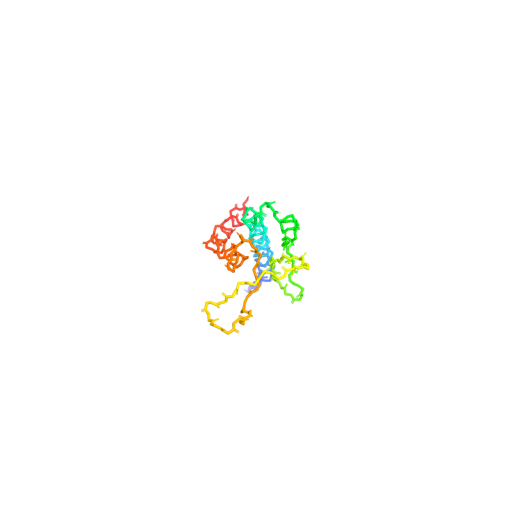ATOM 862 C C . LEU A 1 110 ? -3.210 7.231 -11.540 1.00 89.12 110 LEU A C 1
ATOM 864 O O . LEU A 1 110 ? -2.370 7.625 -12.344 1.00 89.12 110 LEU A O 1
ATOM 868 N N . LEU A 1 111 ? -3.476 7.898 -10.413 1.00 90.44 111 LEU A N 1
ATOM 869 C CA . LEU A 1 111 ? -2.768 9.123 -10.031 1.00 90.44 111 LEU A CA 1
ATOM 870 C C . LEU A 1 111 ? -1.310 8.833 -9.670 1.00 90.44 111 LEU A C 1
ATOM 872 O O . LEU A 1 111 ? -0.432 9.594 -10.064 1.00 90.44 111 LEU A O 1
ATOM 876 N N . TYR A 1 112 ? -1.033 7.710 -9.001 1.00 88.50 112 TYR A N 1
ATOM 877 C CA . TYR A 1 112 ? 0.341 7.295 -8.700 1.00 88.50 112 TYR A CA 1
ATOM 878 C C . TYR A 1 112 ? 1.124 6.966 -9.969 1.00 88.50 112 TYR A C 1
ATOM 880 O O . TYR A 1 112 ? 2.270 7.386 -10.113 1.00 88.50 112 TYR A O 1
ATOM 888 N N . ILE A 1 113 ? 0.489 6.276 -10.921 1.00 88.38 113 ILE A N 1
ATOM 889 C CA . ILE A 1 113 ? 1.102 5.987 -12.222 1.00 88.38 113 ILE A CA 1
ATOM 890 C C . ILE A 1 113 ? 1.404 7.294 -12.962 1.00 88.38 113 ILE A C 1
ATOM 892 O O . ILE A 1 113 ? 2.525 7.485 -13.424 1.00 88.38 113 ILE A O 1
ATOM 896 N N . LYS A 1 114 ? 0.443 8.227 -13.028 1.00 87.88 114 LYS A N 1
ATOM 897 C CA . LYS A 1 114 ? 0.653 9.548 -13.644 1.00 87.88 114 LYS A CA 1
ATOM 898 C C . LYS A 1 114 ? 1.783 10.327 -12.967 1.00 87.88 114 LYS A C 1
ATOM 900 O O . LYS A 1 114 ? 2.597 10.924 -13.661 1.00 87.88 114 LYS A O 1
ATOM 905 N N . LYS A 1 115 ? 1.866 10.293 -11.635 1.00 87.56 115 LYS A N 1
ATOM 906 C CA . LYS A 1 115 ? 2.931 10.954 -10.870 1.00 87.56 115 LYS A CA 1
ATOM 907 C C . LYS A 1 115 ? 4.315 10.423 -11.248 1.00 87.56 115 LYS A C 1
ATOM 909 O O . LYS A 1 115 ? 5.203 11.219 -11.526 1.00 87.56 115 LYS A O 1
ATOM 914 N N . GLU A 1 116 ? 4.488 9.105 -11.319 1.00 85.81 116 GLU A N 1
ATOM 915 C CA . GLU A 1 116 ? 5.768 8.492 -11.710 1.00 85.81 116 GLU A CA 1
ATOM 916 C C . GLU A 1 116 ? 6.103 8.684 -13.197 1.00 85.81 116 GLU A C 1
ATOM 918 O O . GLU A 1 116 ? 7.276 8.723 -13.563 1.00 85.81 116 GLU A O 1
ATOM 923 N N . LEU A 1 117 ? 5.098 8.820 -14.067 1.00 80.94 117 LEU A N 1
ATOM 924 C CA . LEU A 1 117 ? 5.316 9.170 -15.474 1.00 80.94 117 LEU A CA 1
ATOM 925 C C . LEU A 1 117 ? 5.770 10.627 -15.635 1.00 80.94 117 LEU A C 1
ATOM 927 O O . LEU A 1 117 ? 6.679 10.887 -16.417 1.00 80.94 117 LEU A O 1
ATOM 931 N N . ASN A 1 118 ? 5.186 11.552 -14.868 1.00 79.38 118 ASN A N 1
ATOM 932 C CA . ASN A 1 118 ? 5.511 12.980 -14.922 1.00 79.38 118 ASN A CA 1
ATOM 933 C C . ASN A 1 118 ? 6.819 13.332 -14.199 1.00 79.38 118 ASN A C 1
ATOM 935 O O . ASN A 1 118 ? 7.454 14.316 -14.550 1.00 79.38 118 ASN A O 1
ATOM 939 N N . ALA A 1 119 ? 7.245 12.530 -13.219 1.00 69.69 119 ALA A N 1
ATOM 940 C CA . ALA A 1 119 ? 8.542 12.677 -12.552 1.00 69.69 119 ALA A CA 1
ATOM 941 C C . ALA A 1 119 ? 9.738 12.251 -13.434 1.00 69.69 119 ALA A C 1
ATOM 943 O O . ALA A 1 119 ? 10.879 12.267 -12.978 1.00 69.69 119 ALA A O 1
ATOM 944 N N . GLY A 1 120 ? 9.474 11.811 -14.669 1.00 57.44 120 GLY A N 1
ATOM 945 C CA . GLY A 1 120 ? 10.463 11.368 -15.644 1.00 57.44 120 GLY A CA 1
ATOM 946 C C . GLY A 1 120 ? 10.559 12.284 -16.861 1.00 57.44 120 GLY A C 1
ATOM 947 O O . GLY A 1 120 ? 10.398 11.778 -17.972 1.00 57.44 120 GLY A O 1
ATOM 948 N N . PHE A 1 121 ? 10.831 13.573 -16.635 1.00 44.59 121 PHE A N 1
ATOM 949 C CA . PHE A 1 121 ? 11.421 14.517 -17.591 1.00 44.59 121 PHE A CA 1
ATOM 950 C C . PHE A 1 121 ? 12.490 15.345 -16.882 1.00 44.59 121 PHE A C 1
ATOM 952 O O . PHE A 1 121 ? 12.206 15.805 -15.753 1.00 44.59 121 PHE A O 1
#

Solvent-accessible surface area (backbone atoms only — not comparable to full-atom values): 7405 Å² total; per-residue (Å²): 138,85,83,81,83,80,81,81,83,55,62,67,60,50,52,53,53,51,52,53,50,53,50,50,40,44,48,55,51,28,49,50,27,30,51,53,36,36,72,59,39,51,84,88,52,81,61,55,49,80,25,44,41,56,42,75,38,86,101,47,105,44,64,40,69,49,66,72,67,94,71,81,83,41,78,53,59,50,95,54,97,73,71,53,77,80,59,85,42,60,80,81,45,50,85,61,41,69,59,54,30,41,53,59,50,56,75,46,46,67,57,46,52,50,51,61,56,64,71,68,120

Sequence (121 aa):
MSVKLVIKDKSDIFKQLTAKRIDRVLFSMANDIQNLAKIKAPHLQGHLQSSIIAMRKPGKKAWMVEANMEYAKFQEFGGDKKRTVKNYTTPGTGKLYLTNSGKQVAKNALLYIKKELNAGF

pLDDT: mean 73.61, std 15.97, range [38.03, 91.88]

Radius of gyration: 21.64 Å; Cα contacts (8 Å, |Δi|>4): 115; chains: 1; bounding box: 54×34×74 Å